Protein AF-A0A816WZH4-F1 (afdb_monomer_lite)

InterPro domains:
  IPR004307 TspO/MBR-related protein [PF03073] (52-99)
  IPR004307 TspO/MBR-related protein [PTHR10057] (51-103)
  IPR004307 TspO/MBR-related protein [cd15904] (12-99)
  IPR038330 TspO/MBR-related superfamily [G3DSA:1.20.1260.100] (1-52)
  IPR038330 TspO/MBR-related superfamily [G3DSA:1.20.1260.100] (53-103)

Sequence (122 aa):
MDMNWISFFGWILLPQIGGVLGGLVTAKQIKTWYKKLLKPAWCLPNAIFGPALVIILILFINIFICALQFWQINSYASMLLVPYLIWVGFASALTMSIWQLNSPYAQPSSRRQRSVSDPHQQ

Organism: NCBI:txid392030

Structure (mmCIF, N/CA/C/O backbone):
data_AF-A0A816WZH4-F1
#
_entry.id   AF-A0A816WZH4-F1
#
loop_
_atom_site.group_PDB
_atom_site.id
_atom_site.type_symbol
_atom_site.label_atom_id
_atom_site.label_alt_id
_atom_site.label_comp_id
_atom_site.label_asym_id
_atom_site.label_entity_id
_atom_site.label_seq_id
_atom_site.pdbx_PDB_ins_code
_atom_site.Cartn_x
_atom_site.Cartn_y
_atom_site.Cartn_z
_atom_site.occupancy
_atom_site.B_iso_or_equiv
_atom_site.auth_seq_id
_atom_site.auth_comp_id
_atom_site.auth_asym_id
_atom_site.auth_atom_id
_atom_site.pdbx_PDB_model_num
ATOM 1 N N . MET A 1 1 ? -33.707 -7.075 12.380 1.00 48.78 1 MET A N 1
ATOM 2 C CA . MET A 1 1 ? -33.021 -6.768 11.107 1.00 48.78 1 MET A CA 1
ATOM 3 C C . MET A 1 1 ? -31.919 -7.788 10.984 1.00 48.78 1 MET A C 1
ATOM 5 O O . MET A 1 1 ? -30.871 -7.626 11.600 1.00 48.78 1 MET A O 1
ATOM 9 N N . ASP A 1 2 ? -32.198 -8.875 10.281 1.00 57.03 2 ASP A N 1
ATOM 10 C CA . ASP A 1 2 ? -31.329 -10.045 10.289 1.00 57.03 2 ASP A CA 1
ATOM 11 C C . ASP A 1 2 ? -30.274 -9.806 9.212 1.00 57.03 2 ASP A C 1
ATOM 13 O O . ASP A 1 2 ? -30.496 -10.001 8.017 1.00 57.03 2 ASP A O 1
ATOM 17 N N . MET A 1 3 ? -29.161 -9.212 9.644 1.00 64.69 3 MET A N 1
ATOM 18 C CA . MET A 1 3 ? -28.052 -8.825 8.783 1.00 64.69 3 MET A CA 1
ATOM 19 C C . MET A 1 3 ? -27.445 -10.093 8.178 1.00 64.69 3 MET A C 1
ATOM 21 O O . MET A 1 3 ? -26.708 -10.821 8.842 1.00 64.69 3 MET A O 1
ATOM 25 N N . ASN A 1 4 ? -27.768 -10.370 6.916 1.00 71.06 4 ASN A N 1
ATOM 26 C CA . ASN A 1 4 ? -27.261 -11.520 6.177 1.00 71.06 4 ASN A CA 1
ATOM 27 C C . ASN A 1 4 ? -25.786 -11.289 5.808 1.00 71.06 4 ASN A C 1
ATOM 29 O O . ASN A 1 4 ? -25.443 -10.887 4.694 1.00 71.06 4 ASN A O 1
ATOM 33 N N . TRP A 1 5 ? -24.906 -11.522 6.783 1.00 67.62 5 TRP A N 1
ATOM 34 C CA . TRP A 1 5 ? -23.459 -11.313 6.704 1.00 67.62 5 TRP A CA 1
ATOM 35 C C . TRP A 1 5 ? -22.833 -11.972 5.467 1.00 67.62 5 TRP A C 1
ATOM 37 O O . TRP A 1 5 ? -21.984 -11.378 4.812 1.00 67.62 5 TRP A O 1
ATOM 47 N N . ILE A 1 6 ? -23.326 -13.142 5.060 1.00 72.12 6 ILE A N 1
ATOM 48 C CA . ILE A 1 6 ? -22.844 -13.868 3.878 1.00 72.12 6 ILE A CA 1
ATOM 49 C C . ILE A 1 6 ? -23.012 -13.053 2.582 1.00 72.12 6 ILE A C 1
ATOM 51 O O . ILE A 1 6 ? -22.125 -13.063 1.728 1.00 72.12 6 ILE A O 1
ATOM 55 N N . SER A 1 7 ? -24.105 -12.295 2.444 1.00 64.38 7 SER A N 1
ATOM 56 C CA . SER A 1 7 ? -24.322 -11.445 1.266 1.00 64.38 7 SER A CA 1
ATOM 57 C C . SER A 1 7 ? -23.357 -10.255 1.251 1.00 64.38 7 SER A C 1
ATOM 59 O O . SER A 1 7 ? -22.810 -9.923 0.209 1.00 64.38 7 SER A O 1
ATOM 61 N N . PHE A 1 8 ? -23.049 -9.659 2.403 1.00 70.62 8 PHE A N 1
ATOM 62 C CA . PHE A 1 8 ? -22.108 -8.535 2.472 1.00 70.62 8 PHE A CA 1
ATOM 63 C C . PHE A 1 8 ? -20.682 -8.922 2.045 1.00 70.62 8 PHE A C 1
ATOM 65 O O . PHE A 1 8 ? -20.072 -8.225 1.234 1.00 70.62 8 PHE A O 1
ATOM 72 N N . PHE A 1 9 ? -20.160 -10.057 2.523 1.00 75.38 9 PHE A N 1
ATOM 73 C CA . PHE A 1 9 ? -18.819 -10.521 2.132 1.00 75.38 9 PHE A CA 1
ATOM 74 C C . PHE A 1 9 ? -18.770 -11.033 0.693 1.00 75.38 9 PHE A C 1
ATOM 76 O O . PHE A 1 9 ? -17.776 -10.801 0.003 1.00 75.38 9 PHE A O 1
ATOM 83 N N . GLY A 1 10 ? -19.844 -11.666 0.210 1.00 78.88 10 GLY A N 1
ATOM 84 C CA . GLY A 1 10 ? -19.926 -12.146 -1.171 1.00 78.88 10 GLY A CA 1
ATOM 85 C C . GLY A 1 10 ? -19.759 -11.025 -2.203 1.00 78.88 10 GLY A C 1
ATOM 86 O O . GLY A 1 10 ? -19.000 -11.174 -3.160 1.00 78.88 10 GLY A O 1
ATOM 87 N N . TRP A 1 11 ? -20.395 -9.872 -1.978 1.00 72.94 11 TRP A N 1
ATOM 88 C CA . TRP A 1 11 ? -20.327 -8.730 -2.899 1.00 72.94 11 TRP A CA 1
ATOM 89 C C . TRP A 1 11 ? -19.002 -7.955 -2.818 1.00 72.94 11 TRP A C 1
ATOM 91 O O . TRP A 1 11 ? -18.591 -7.353 -3.806 1.00 72.94 11 TRP A O 1
ATOM 101 N N . ILE A 1 12 ? -18.292 -8.017 -1.686 1.00 77.12 12 ILE A N 1
ATOM 102 C CA . ILE A 1 12 ? -16.953 -7.421 -1.519 1.00 77.12 12 ILE A CA 1
ATOM 103 C C . ILE A 1 12 ? -15.865 -8.282 -2.184 1.00 77.12 12 ILE A C 1
ATOM 105 O O . ILE A 1 12 ? -14.919 -7.747 -2.762 1.00 77.12 12 ILE A O 1
ATOM 109 N N . LEU A 1 13 ? -15.995 -9.611 -2.137 1.00 77.88 13 LEU A N 1
ATOM 110 C CA . LEU A 1 13 ? -15.029 -10.551 -2.724 1.00 77.88 13 LEU A CA 1
ATOM 111 C C . LEU A 1 13 ? -15.135 -10.665 -4.251 1.00 77.88 13 LEU A C 1
ATOM 113 O O . LEU A 1 13 ? -14.121 -10.873 -4.918 1.00 77.88 13 LEU A O 1
ATOM 117 N N . LEU A 1 14 ? -16.334 -10.485 -4.807 1.00 78.12 14 LE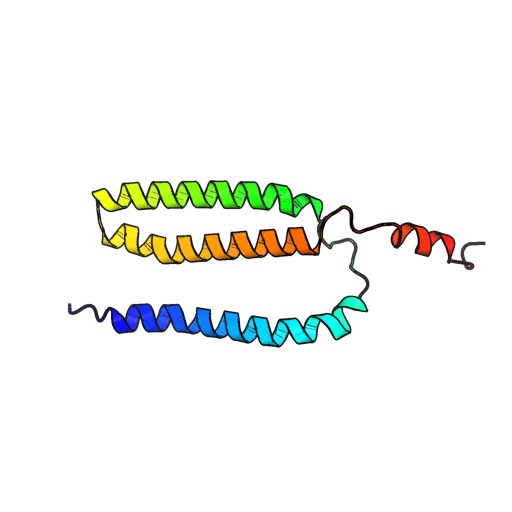U A N 1
ATOM 118 C CA . LEU A 1 14 ? -16.614 -10.534 -6.248 1.00 78.12 14 LEU A CA 1
ATOM 119 C C . LEU A 1 14 ? -15.662 -9.666 -7.103 1.00 78.12 14 LEU A C 1
ATOM 121 O O . LEU A 1 14 ? -14.998 -10.207 -7.994 1.00 78.12 14 LEU A O 1
ATOM 125 N N . PRO A 1 15 ? -15.521 -8.351 -6.843 1.00 79.31 15 PRO A N 1
ATOM 126 C CA . PRO A 1 15 ? -14.620 -7.500 -7.617 1.00 79.31 15 PRO A CA 1
ATOM 127 C C . PRO A 1 15 ? -13.136 -7.774 -7.328 1.00 79.31 15 PRO A C 1
ATOM 129 O O . PRO A 1 15 ? -12.307 -7.607 -8.221 1.00 79.31 15 PRO A O 1
ATOM 132 N N . GLN A 1 16 ? -12.787 -8.242 -6.125 1.00 77.50 16 GLN A N 1
ATOM 133 C CA . GLN A 1 16 ? -11.400 -8.560 -5.763 1.00 77.50 16 GLN A CA 1
ATOM 134 C C . GLN A 1 16 ? -10.886 -9.779 -6.539 1.00 77.50 16 GLN A C 1
ATOM 136 O O . GLN A 1 16 ? -9.791 -9.748 -7.098 1.00 77.50 16 GLN A O 1
ATOM 141 N N . ILE A 1 17 ? -11.702 -10.831 -6.653 1.00 81.75 17 ILE A N 1
ATOM 142 C CA . ILE A 1 17 ? -11.350 -12.035 -7.418 1.00 81.75 17 ILE A CA 1
ATOM 143 C C . ILE A 1 17 ? -11.262 -11.713 -8.915 1.00 81.75 17 ILE A C 1
ATOM 145 O O . ILE A 1 17 ? -10.294 -12.102 -9.573 1.00 81.75 17 ILE A O 1
ATOM 149 N N . GLY A 1 18 ? -12.225 -10.952 -9.447 1.00 80.81 18 GLY A N 1
ATOM 150 C CA . GLY A 1 18 ? -12.208 -10.514 -10.845 1.00 80.81 18 GLY A CA 1
ATOM 151 C C . GLY A 1 18 ? -10.983 -9.659 -11.184 1.00 80.81 18 GLY A C 1
ATOM 152 O O . GLY A 1 18 ? -10.336 -9.888 -12.207 1.00 80.81 18 GLY A O 1
ATOM 153 N N . GLY A 1 19 ? -10.613 -8.727 -10.300 1.00 78.00 19 GLY A N 1
ATOM 154 C CA . GLY A 1 19 ? -9.428 -7.881 -10.453 1.00 78.00 19 GLY A CA 1
ATOM 155 C C . GLY A 1 19 ? -8.115 -8.669 -10.438 1.00 78.00 19 GLY A C 1
ATOM 156 O O . GLY A 1 19 ? -7.256 -8.443 -11.292 1.00 78.00 19 GLY A O 1
ATOM 157 N N . VAL A 1 20 ? -7.971 -9.639 -9.528 1.00 80.94 20 VAL A N 1
ATOM 158 C CA . VAL A 1 20 ? -6.776 -10.500 -9.448 1.00 80.94 20 VAL A CA 1
ATOM 159 C C . VAL A 1 20 ? -6.651 -11.384 -10.691 1.00 80.94 20 VAL A C 1
ATOM 161 O O . VAL A 1 20 ? -5.592 -11.417 -11.322 1.00 80.94 20 VAL A O 1
ATOM 164 N N . LEU A 1 21 ? -7.730 -12.061 -11.093 1.00 80.31 21 LEU A N 1
ATOM 165 C CA . LEU A 1 21 ? -7.724 -12.930 -12.274 1.00 80.31 21 LEU A CA 1
ATOM 166 C C . LEU A 1 21 ? -7.494 -12.132 -13.568 1.00 80.31 21 LEU A C 1
ATOM 168 O O . LEU A 1 21 ? -6.661 -12.517 -14.391 1.00 80.31 21 LEU A O 1
ATOM 172 N N . GLY A 1 22 ? -8.162 -10.986 -13.726 1.00 76.38 22 GLY A N 1
ATOM 173 C CA . GLY A 1 22 ? -7.981 -10.093 -14.873 1.00 76.38 22 GLY A CA 1
ATOM 174 C C . GLY A 1 22 ? -6.568 -9.505 -14.956 1.00 76.38 22 GLY A C 1
ATOM 175 O O . GLY A 1 22 ? -5.984 -9.425 -16.043 1.00 76.38 22 GLY A O 1
ATOM 176 N N . GLY A 1 23 ? -5.974 -9.167 -13.807 1.00 76.06 23 GLY A N 1
ATOM 177 C CA . GLY A 1 23 ? -4.589 -8.707 -13.709 1.00 76.06 23 GLY A CA 1
ATOM 178 C C . GLY A 1 23 ? -3.582 -9.754 -14.190 1.00 76.06 23 GLY A C 1
ATOM 179 O O . GLY A 1 23 ? -2.682 -9.431 -14.967 1.00 76.06 23 GLY A O 1
ATOM 180 N N . LEU A 1 24 ? -3.766 -11.025 -13.815 1.00 77.06 24 LEU A N 1
ATOM 181 C CA . LEU A 1 24 ? -2.889 -12.127 -14.232 1.00 77.06 24 LEU A CA 1
ATOM 182 C C . LEU A 1 24 ? -2.974 -12.426 -15.737 1.00 77.06 24 LEU A C 1
ATOM 184 O O . LEU A 1 24 ? -1.958 -12.744 -16.362 1.00 77.06 24 LEU A O 1
ATOM 188 N N . VAL A 1 25 ? -4.162 -12.296 -16.334 1.00 78.94 25 VAL A N 1
ATOM 189 C CA . VAL A 1 25 ? -4.365 -12.466 -17.784 1.00 78.94 25 VAL A CA 1
ATOM 190 C C . VAL A 1 25 ? -3.715 -11.317 -18.563 1.00 78.94 25 VAL A C 1
ATOM 192 O O . VAL A 1 25 ? -2.992 -11.547 -19.536 1.00 78.94 25 VAL A O 1
ATOM 195 N N . THR A 1 26 ? -3.891 -10.081 -18.097 1.00 68.75 26 THR A N 1
ATOM 196 C CA . THR A 1 26 ? -3.386 -8.875 -18.776 1.00 68.75 26 THR A CA 1
ATOM 197 C C . THR A 1 26 ? -1.868 -8.719 -18.640 1.00 68.75 26 THR A C 1
ATOM 199 O O . THR A 1 26 ? -1.194 -8.290 -19.581 1.00 68.75 26 THR A O 1
ATOM 202 N N . ALA A 1 27 ? -1.287 -9.153 -17.517 1.00 68.62 27 ALA A N 1
ATOM 203 C CA . ALA A 1 27 ? 0.157 -9.104 -17.281 1.00 68.62 27 ALA A CA 1
ATOM 204 C C . ALA A 1 27 ? 0.972 -9.879 -18.334 1.00 68.62 27 ALA A C 1
ATOM 206 O O . ALA A 1 27 ? 2.109 -9.507 -18.640 1.00 68.62 27 ALA A O 1
ATOM 207 N N . LYS A 1 28 ? 0.393 -10.933 -18.928 1.00 68.75 28 LYS A N 1
ATOM 208 C CA . LYS A 1 28 ? 1.039 -11.705 -20.002 1.00 68.75 28 LYS A CA 1
ATOM 209 C C . LYS A 1 28 ? 1.110 -10.923 -21.316 1.00 68.75 28 LYS A C 1
ATOM 211 O O . LYS A 1 28 ? 2.112 -11.017 -22.017 1.00 68.75 28 LYS A O 1
ATOM 216 N N . GLN A 1 29 ? 0.092 -10.114 -21.612 1.00 66.94 29 GLN A N 1
ATOM 217 C CA . GLN A 1 29 ? -0.015 -9.343 -22.857 1.00 66.94 29 GLN A CA 1
ATOM 218 C C . GLN A 1 29 ? 0.879 -8.096 -22.866 1.00 66.94 29 GLN A C 1
ATOM 220 O O . GLN A 1 29 ? 1.336 -7.660 -23.919 1.00 66.94 29 GLN A O 1
ATOM 225 N N . ILE A 1 30 ? 1.177 -7.533 -21.693 1.00 64.75 30 ILE A N 1
ATOM 226 C CA . ILE A 1 30 ? 2.008 -6.329 -21.562 1.00 64.75 30 ILE A CA 1
ATOM 227 C C . ILE A 1 30 ? 3.447 -6.552 -22.042 1.00 64.75 30 ILE A C 1
ATOM 229 O O . ILE A 1 30 ? 4.032 -5.660 -22.648 1.00 64.75 30 ILE A O 1
ATOM 233 N N . LYS A 1 31 ? 4.039 -7.737 -21.854 1.00 58.22 31 LYS A N 1
ATOM 234 C CA . LYS A 1 31 ? 5.461 -7.954 -22.187 1.00 58.22 31 LYS A CA 1
ATOM 235 C C . LYS A 1 31 ? 5.774 -7.881 -23.691 1.00 58.22 31 LYS A C 1
ATOM 237 O O . LYS A 1 31 ? 6.920 -7.589 -24.031 1.00 58.22 31 LYS A O 1
ATOM 242 N N . THR A 1 32 ? 4.795 -8.127 -24.563 1.00 67.19 32 THR A N 1
ATOM 243 C CA . THR A 1 32 ? 4.978 -8.270 -26.019 1.00 67.19 32 THR A CA 1
ATOM 244 C C . THR A 1 32 ? 5.109 -6.924 -26.733 1.00 67.19 32 THR A C 1
ATOM 246 O O . THR A 1 32 ? 6.016 -6.743 -27.542 1.00 67.19 32 THR A O 1
ATOM 249 N N . TRP A 1 33 ? 4.237 -5.961 -26.415 1.00 70.44 33 TRP A N 1
ATOM 250 C CA . TRP A 1 33 ? 4.189 -4.653 -27.087 1.00 70.44 33 TRP A CA 1
ATOM 251 C C . TRP A 1 33 ? 4.794 -3.518 -26.247 1.00 70.44 33 TRP A C 1
ATOM 253 O O . TRP A 1 33 ? 5.434 -2.630 -26.808 1.00 70.44 33 TRP A O 1
ATOM 263 N N . TYR A 1 34 ? 4.694 -3.566 -24.909 1.00 63.69 34 TYR A N 1
ATOM 264 C CA . TYR A 1 34 ? 5.176 -2.495 -24.018 1.00 63.69 34 TYR A CA 1
ATOM 265 C C . TYR A 1 34 ? 6.695 -2.287 -24.102 1.00 63.69 34 TYR A C 1
ATOM 267 O O . TYR A 1 34 ? 7.182 -1.168 -23.977 1.00 63.69 34 TYR A O 1
ATOM 275 N N . LYS A 1 35 ? 7.460 -3.354 -24.376 1.00 57.78 35 LYS A N 1
ATOM 276 C CA . LYS A 1 35 ? 8.917 -3.271 -24.585 1.00 57.78 35 LYS A CA 1
ATOM 277 C C . LYS A 1 35 ? 9.311 -2.534 -25.870 1.00 57.78 35 LYS A C 1
ATOM 279 O O . LYS A 1 35 ? 10.423 -2.021 -25.937 1.00 57.78 35 LYS A O 1
ATOM 284 N N . LYS A 1 36 ? 8.429 -2.488 -26.876 1.00 67.00 36 LYS A N 1
ATOM 285 C CA . LYS A 1 36 ? 8.663 -1.784 -28.149 1.00 67.00 36 LYS A CA 1
ATOM 286 C C . LYS A 1 36 ? 8.361 -0.286 -28.064 1.00 67.00 36 LYS A C 1
ATOM 288 O O . LYS A 1 36 ? 8.734 0.452 -28.970 1.00 67.00 36 LYS A O 1
ATOM 293 N N . LEU A 1 37 ? 7.699 0.167 -26.999 1.00 68.12 37 LEU A N 1
ATOM 294 C CA . LEU A 1 37 ? 7.324 1.564 -26.842 1.00 68.12 37 LEU A CA 1
ATOM 295 C C . LEU A 1 37 ? 8.471 2.410 -26.298 1.00 68.12 37 LEU A C 1
ATOM 297 O O . LEU A 1 37 ? 9.133 2.071 -25.316 1.00 68.12 37 LEU A O 1
ATOM 301 N N . LEU A 1 38 ? 8.654 3.571 -26.921 1.00 56.44 38 LEU A N 1
ATOM 302 C CA . LEU A 1 38 ? 9.483 4.636 -26.381 1.00 56.44 38 LEU A CA 1
ATOM 303 C C . LEU A 1 38 ? 8.743 5.267 -25.201 1.00 56.44 38 LEU A C 1
ATOM 305 O O . LEU A 1 38 ? 7.677 5.851 -25.371 1.00 56.44 38 LEU A O 1
ATOM 309 N N . LYS A 1 39 ? 9.302 5.125 -23.997 1.00 60.78 39 LYS A N 1
ATOM 310 C CA . LYS A 1 39 ? 8.742 5.729 -22.784 1.00 60.78 39 LYS A CA 1
ATOM 311 C C . LYS A 1 39 ? 8.843 7.261 -22.899 1.00 60.78 39 LYS A C 1
ATOM 313 O O . LYS A 1 39 ? 9.961 7.761 -23.052 1.00 60.78 39 LYS A O 1
ATOM 318 N N . PRO A 1 40 ? 7.724 8.006 -22.868 1.00 63.16 40 PRO A N 1
ATOM 319 C CA . PRO A 1 40 ? 7.738 9.461 -22.998 1.00 63.16 40 PRO A CA 1
ATOM 320 C C . PRO A 1 40 ? 8.393 10.130 -21.782 1.00 63.16 40 PRO A C 1
ATOM 322 O O . PRO A 1 40 ? 8.444 9.566 -20.691 1.00 63.16 40 PRO A O 1
ATOM 325 N N . ALA A 1 41 ? 8.862 11.368 -21.954 1.00 61.31 41 ALA A N 1
ATOM 326 C CA . ALA A 1 41 ? 9.543 12.142 -20.910 1.00 61.31 41 ALA A CA 1
ATOM 327 C C . ALA A 1 41 ? 8.674 12.446 -19.668 1.00 61.31 41 ALA A C 1
ATOM 329 O O . ALA A 1 41 ? 9.215 12.760 -18.614 1.00 61.31 41 ALA A O 1
ATOM 330 N N . TRP A 1 42 ? 7.349 12.300 -19.777 1.00 61.53 42 TRP A N 1
ATOM 331 C CA . TRP A 1 42 ? 6.386 12.432 -18.677 1.00 61.53 42 TRP A CA 1
ATOM 332 C C . TRP A 1 42 ? 6.257 11.166 -17.808 1.00 61.53 42 TRP A C 1
ATOM 334 O O . TRP A 1 42 ? 5.508 11.167 -16.833 1.00 61.53 42 TRP A O 1
ATOM 344 N N . CYS A 1 43 ? 6.960 10.070 -18.132 1.00 64.44 43 CYS A N 1
ATOM 345 C CA . CYS A 1 43 ? 7.039 8.906 -17.250 1.00 64.44 43 CYS A CA 1
ATOM 346 C C . CYS A 1 43 ? 7.829 9.275 -15.990 1.00 64.44 43 CYS A C 1
ATOM 348 O O . CYS A 1 43 ? 9.038 9.502 -16.059 1.00 64.44 43 CYS A O 1
ATOM 350 N N . LEU A 1 44 ? 7.129 9.329 -14.852 1.00 61.94 44 LEU A N 1
ATOM 351 C CA . LEU A 1 44 ? 7.687 9.736 -13.566 1.00 61.94 44 LEU A CA 1
ATOM 352 C C . LEU A 1 44 ? 8.996 8.983 -13.248 1.00 61.94 44 LEU A C 1
ATOM 354 O O . LEU A 1 44 ? 9.046 7.757 -13.391 1.00 61.94 44 LEU A O 1
ATOM 358 N N . PRO A 1 45 ? 10.042 9.693 -12.784 1.00 64.81 45 PRO A N 1
ATOM 359 C CA . PRO A 1 45 ? 11.292 9.085 -12.355 1.00 64.81 45 PRO A CA 1
ATOM 360 C C . PRO A 1 45 ? 11.085 7.985 -11.307 1.00 64.81 45 PRO A C 1
ATOM 362 O O . PRO A 1 45 ? 10.386 8.169 -10.310 1.00 64.81 45 PRO A O 1
ATOM 365 N N . ASN A 1 46 ? 11.780 6.861 -11.483 1.00 67.12 46 ASN A N 1
ATOM 366 C CA . ASN A 1 46 ? 11.695 5.691 -10.600 1.00 67.12 46 ASN A CA 1
ATOM 367 C C . ASN A 1 46 ? 12.059 5.994 -9.133 1.00 67.12 46 ASN A C 1
ATOM 369 O O . ASN A 1 46 ? 11.661 5.264 -8.228 1.00 67.12 46 ASN A O 1
ATOM 373 N N . ALA A 1 47 ? 12.814 7.070 -8.896 1.00 67.50 47 ALA A N 1
ATOM 374 C CA . ALA A 1 47 ? 13.255 7.499 -7.573 1.00 67.50 47 ALA A CA 1
ATOM 375 C C . ALA A 1 47 ? 12.099 7.941 -6.656 1.00 67.50 47 ALA A C 1
ATOM 377 O O . ALA A 1 47 ? 12.234 7.869 -5.440 1.00 67.50 47 ALA A O 1
ATOM 378 N N . ILE A 1 48 ? 10.953 8.352 -7.215 1.00 72.88 48 ILE A N 1
ATOM 379 C CA . ILE A 1 48 ? 9.817 8.886 -6.441 1.00 72.88 48 ILE A CA 1
ATOM 380 C C . ILE A 1 48 ? 9.016 7.758 -5.761 1.00 72.88 48 ILE A C 1
ATOM 382 O O . ILE A 1 48 ? 8.352 7.975 -4.749 1.00 72.88 48 ILE A O 1
ATOM 386 N N . PHE A 1 49 ? 9.134 6.521 -6.258 1.00 71.94 49 PHE A N 1
ATOM 387 C CA . PHE A 1 49 ? 8.444 5.364 -5.680 1.00 71.94 49 PHE A CA 1
ATOM 388 C C . PHE A 1 49 ? 8.984 4.964 -4.296 1.00 71.94 49 PHE A C 1
ATOM 390 O O . PHE A 1 49 ? 8.237 4.397 -3.503 1.00 71.94 49 PHE A O 1
ATOM 397 N N . GLY A 1 50 ? 10.238 5.301 -3.967 1.00 76.25 50 GLY A N 1
ATOM 398 C CA . GLY A 1 50 ? 10.802 5.085 -2.627 1.00 76.25 50 GLY A CA 1
ATOM 399 C C . GLY A 1 50 ? 10.101 5.928 -1.549 1.00 76.25 50 GLY A C 1
ATOM 400 O O . GLY A 1 50 ? 9.527 5.363 -0.620 1.00 76.25 50 GLY A O 1
ATOM 401 N N . PRO A 1 51 ? 10.065 7.267 -1.683 1.00 80.88 51 PRO A N 1
ATOM 402 C CA . PRO A 1 51 ? 9.295 8.144 -0.797 1.00 80.88 51 PRO A CA 1
ATOM 403 C C . PRO A 1 51 ? 7.801 7.799 -0.734 1.00 80.88 51 PRO A C 1
ATOM 405 O O . PRO A 1 51 ? 7.202 7.854 0.339 1.00 80.88 51 PRO A O 1
ATOM 408 N N . ALA A 1 52 ? 7.204 7.388 -1.859 1.00 82.56 52 ALA A N 1
ATOM 409 C CA . ALA A 1 52 ? 5.804 6.969 -1.898 1.00 82.56 52 ALA A CA 1
ATOM 410 C C . ALA A 1 52 ? 5.523 5.766 -0.977 1.00 82.56 52 ALA A C 1
ATOM 412 O O . ALA A 1 52 ? 4.498 5.754 -0.297 1.00 82.56 52 ALA A O 1
ATOM 413 N N . LEU A 1 53 ? 6.440 4.793 -0.885 1.00 83.56 53 LEU A N 1
ATOM 414 C CA . LEU A 1 53 ? 6.303 3.669 0.051 1.00 83.56 53 LEU A CA 1
ATOM 415 C C . LEU A 1 53 ? 6.283 4.122 1.508 1.00 83.56 53 LEU A C 1
ATOM 417 O O . LEU A 1 53 ? 5.460 3.637 2.279 1.00 83.56 53 LEU A O 1
ATOM 421 N N . VAL A 1 54 ? 7.151 5.063 1.881 1.00 86.12 54 VAL A N 1
ATOM 422 C CA . VAL A 1 54 ? 7.204 5.587 3.254 1.00 86.12 54 VAL A CA 1
ATOM 423 C C . VAL A 1 54 ? 5.870 6.232 3.631 1.00 86.12 54 VAL A C 1
ATOM 425 O O . VAL A 1 54 ? 5.331 5.954 4.699 1.00 86.12 54 VAL A O 1
ATOM 428 N N . ILE A 1 55 ? 5.296 7.031 2.729 1.00 87.44 55 ILE A N 1
ATOM 429 C CA . ILE A 1 55 ? 4.000 7.689 2.940 1.00 87.44 55 ILE A CA 1
ATOM 430 C C . ILE A 1 55 ? 2.878 6.655 3.113 1.00 87.44 55 ILE A C 1
ATOM 432 O O . ILE A 1 55 ? 2.066 6.776 4.029 1.00 87.44 55 ILE A O 1
ATOM 436 N N . ILE A 1 56 ? 2.847 5.616 2.272 1.00 87.56 56 ILE A N 1
ATOM 437 C CA . ILE A 1 56 ? 1.839 4.550 2.358 1.00 87.56 56 ILE A CA 1
ATOM 438 C C . ILE A 1 56 ? 1.983 3.755 3.667 1.00 87.56 56 ILE A C 1
ATOM 440 O O . ILE A 1 56 ? 0.974 3.431 4.290 1.00 87.56 56 ILE A O 1
ATOM 444 N N . LEU A 1 57 ? 3.207 3.480 4.130 1.00 88.38 57 LEU A N 1
ATOM 445 C CA . LEU A 1 57 ? 3.440 2.790 5.404 1.00 88.38 57 LEU A CA 1
ATOM 446 C C . LEU A 1 57 ? 3.003 3.629 6.611 1.00 88.38 57 LEU A C 1
ATOM 448 O O . LEU A 1 57 ? 2.386 3.096 7.532 1.00 88.38 57 LEU A O 1
ATOM 452 N N . ILE A 1 58 ? 3.261 4.940 6.596 1.00 91.31 58 ILE A N 1
ATOM 453 C CA . ILE A 1 58 ? 2.765 5.860 7.632 1.00 91.31 58 ILE A CA 1
ATOM 454 C C . ILE A 1 58 ? 1.232 5.844 7.660 1.00 91.31 58 ILE A C 1
ATOM 456 O O . ILE A 1 58 ? 0.629 5.735 8.728 1.00 91.31 58 ILE A O 1
ATOM 460 N N . LEU A 1 59 ? 0.595 5.899 6.487 1.00 88.81 59 LEU A N 1
ATOM 461 C CA . LEU A 1 59 ? -0.858 5.813 6.372 1.00 88.81 59 LEU A CA 1
ATOM 462 C C . LEU A 1 59 ? -1.386 4.480 6.925 1.00 88.81 59 LEU A C 1
ATOM 464 O O . LEU A 1 59 ? -2.348 4.477 7.689 1.00 88.81 59 LEU A O 1
ATOM 468 N N . PHE A 1 60 ? -0.737 3.361 6.590 1.00 89.50 60 PHE A N 1
ATOM 469 C CA . PHE A 1 60 ? -1.097 2.029 7.079 1.00 89.50 60 PHE A CA 1
ATOM 470 C C . PHE A 1 60 ? -1.070 1.955 8.612 1.00 89.50 60 PHE A C 1
ATOM 472 O O . PHE A 1 60 ? -2.030 1.484 9.221 1.00 89.50 60 PHE A O 1
ATOM 479 N N . ILE A 1 61 ? -0.008 2.474 9.238 1.00 89.81 61 ILE A N 1
ATOM 480 C CA . ILE A 1 61 ? 0.126 2.521 10.701 1.00 89.81 61 ILE A CA 1
ATOM 481 C C . ILE A 1 61 ? -0.977 3.391 11.319 1.00 89.81 61 ILE A C 1
ATOM 483 O O . ILE A 1 61 ? -1.607 2.969 12.287 1.00 89.81 61 ILE A O 1
ATOM 487 N N . ASN A 1 62 ? -1.273 4.559 10.742 1.00 89.62 62 ASN A N 1
ATOM 488 C CA . ASN A 1 62 ? -2.352 5.427 11.228 1.00 89.62 62 ASN A CA 1
ATOM 489 C C . ASN A 1 62 ? -3.722 4.738 11.189 1.00 89.62 62 ASN A C 1
ATOM 491 O O . ASN A 1 62 ? -4.476 4.805 12.157 1.00 89.62 62 ASN A O 1
ATOM 495 N N . ILE A 1 63 ? -4.041 4.046 10.092 1.00 86.69 63 ILE A N 1
ATOM 496 C CA . ILE A 1 63 ? -5.303 3.303 9.961 1.00 86.69 63 ILE A CA 1
ATOM 497 C C . ILE A 1 63 ? -5.369 2.176 10.991 1.00 86.69 63 ILE A C 1
ATOM 499 O O . ILE A 1 63 ? -6.415 1.966 11.600 1.00 86.69 63 ILE A O 1
ATOM 503 N N . PHE A 1 64 ? -4.258 1.471 11.206 1.00 87.06 64 PHE A N 1
ATOM 504 C CA . PHE A 1 64 ? -4.173 0.395 12.187 1.00 87.06 64 PHE A CA 1
ATOM 505 C C . PHE A 1 64 ? -4.406 0.899 13.616 1.00 87.06 64 PHE A C 1
ATOM 507 O O . PHE A 1 64 ? -5.209 0.321 14.346 1.00 87.06 64 PHE A O 1
ATOM 514 N N . ILE A 1 65 ? -3.781 2.018 13.994 1.00 87.94 65 ILE A N 1
ATOM 515 C CA . ILE A 1 65 ? -3.989 2.648 15.305 1.00 87.94 65 ILE A CA 1
ATOM 516 C C . ILE A 1 65 ? -5.450 3.089 15.462 1.00 87.94 65 ILE A C 1
ATOM 518 O O . ILE A 1 65 ? -6.075 2.758 16.470 1.00 87.94 65 ILE A O 1
ATOM 522 N N . CYS A 1 66 ? -6.029 3.746 14.450 1.00 85.00 66 CYS A N 1
ATOM 523 C CA . CYS A 1 66 ? -7.453 4.089 14.446 1.00 85.00 66 CYS A CA 1
ATOM 524 C C . CYS A 1 66 ? -8.333 2.845 14.634 1.00 85.00 66 CYS A C 1
ATOM 526 O O . CYS A 1 66 ? -9.248 2.857 15.454 1.00 85.00 66 CYS A O 1
ATOM 528 N N . ALA A 1 67 ? -8.045 1.748 13.931 1.00 84.44 67 ALA A N 1
ATOM 529 C CA . ALA A 1 67 ? -8.828 0.519 14.028 1.00 84.44 67 ALA A CA 1
ATOM 530 C C . ALA A 1 67 ? -8.812 -0.089 15.441 1.00 84.44 67 ALA A C 1
ATOM 532 O O . ALA A 1 67 ? -9.859 -0.548 15.910 1.00 84.44 67 ALA A O 1
ATOM 533 N N . LEU A 1 68 ? -7.668 -0.047 16.137 1.00 84.75 68 LEU A N 1
ATOM 534 C CA . LEU A 1 68 ? -7.543 -0.490 17.532 1.00 84.75 68 LEU A CA 1
ATOM 535 C C . LEU A 1 68 ? -8.315 0.418 18.496 1.00 84.75 68 LEU A C 1
ATOM 537 O O . LEU A 1 68 ? -8.990 -0.068 19.402 1.00 84.75 68 LEU A O 1
ATOM 541 N N . GLN A 1 69 ? -8.247 1.732 18.285 1.00 83.69 69 GLN A N 1
ATOM 542 C CA . GLN A 1 69 ? -8.906 2.715 19.142 1.00 83.69 69 GLN A CA 1
ATOM 543 C C . GLN A 1 69 ? -10.437 2.637 19.016 1.00 83.69 69 GLN A C 1
ATOM 545 O O . GLN A 1 69 ? -11.149 2.666 20.018 1.00 83.69 69 GLN A O 1
ATOM 550 N N . PHE A 1 70 ? -10.949 2.436 17.797 1.00 81.19 70 PHE A N 1
ATOM 551 C CA . PHE A 1 70 ? -12.377 2.226 17.543 1.00 81.19 70 PHE A CA 1
ATOM 552 C C . PHE A 1 70 ? -12.899 0.881 18.061 1.00 81.19 70 PHE A C 1
ATOM 554 O O . PHE A 1 70 ? -14.082 0.791 18.391 1.00 81.19 70 PHE A O 1
ATOM 561 N N . TRP A 1 71 ? -12.046 -0.144 18.188 1.00 73.75 71 TRP A N 1
ATOM 562 C CA . TRP A 1 71 ? -12.451 -1.451 18.722 1.00 73.75 71 TRP A CA 1
ATOM 563 C C . TRP A 1 71 ? -13.011 -1.330 20.148 1.00 73.75 71 TRP A C 1
ATOM 565 O O . TRP A 1 71 ? -13.977 -2.007 20.488 1.00 73.75 71 TRP A O 1
ATOM 575 N N . GLN A 1 72 ? -12.484 -0.410 20.960 1.00 75.12 72 GLN A N 1
ATOM 576 C CA . GLN A 1 72 ? -12.970 -0.209 22.329 1.00 75.12 72 GLN A CA 1
ATOM 577 C C . GLN A 1 72 ? -14.326 0.511 22.412 1.00 75.12 72 GLN A C 1
ATOM 579 O O . GLN A 1 72 ? -14.987 0.437 23.443 1.00 75.12 72 GLN A O 1
ATOM 584 N N . ILE A 1 73 ? -14.753 1.199 21.348 1.00 76.62 73 ILE A N 1
ATOM 585 C CA . ILE A 1 73 ? -15.959 2.043 21.350 1.00 76.62 73 ILE A CA 1
ATOM 586 C C . ILE A 1 73 ? -17.104 1.364 20.595 1.00 76.62 73 ILE A C 1
ATOM 588 O O . ILE A 1 73 ? -18.240 1.351 21.063 1.00 76.62 73 ILE A O 1
ATOM 592 N N . ASN A 1 74 ? -16.829 0.823 19.405 1.00 74.06 74 ASN A N 1
ATOM 593 C CA . ASN A 1 74 ? -17.843 0.196 18.567 1.00 74.06 74 ASN A CA 1
ATOM 594 C C . ASN A 1 74 ? -17.212 -0.819 17.600 1.00 74.06 74 ASN A C 1
ATOM 596 O O . ASN A 1 74 ? -16.511 -0.454 16.652 1.00 74.06 74 ASN A O 1
ATOM 600 N N . SER A 1 75 ? -17.519 -2.104 17.799 1.00 73.19 75 SER A N 1
ATOM 601 C CA . SER A 1 75 ? -16.996 -3.203 16.976 1.00 73.19 75 SER A CA 1
ATOM 602 C C . SER A 1 75 ? -17.378 -3.088 15.495 1.00 73.19 75 SER A C 1
ATOM 604 O O . SER A 1 75 ? -16.589 -3.473 14.633 1.00 73.19 75 SER A O 1
ATOM 606 N N . TYR A 1 76 ? -18.534 -2.495 15.175 1.00 76.38 76 TYR A N 1
ATOM 607 C CA . TYR A 1 76 ? -18.962 -2.295 13.788 1.00 76.38 76 TYR A CA 1
ATOM 608 C C . TYR A 1 76 ? -18.089 -1.267 13.057 1.00 76.38 76 TYR A C 1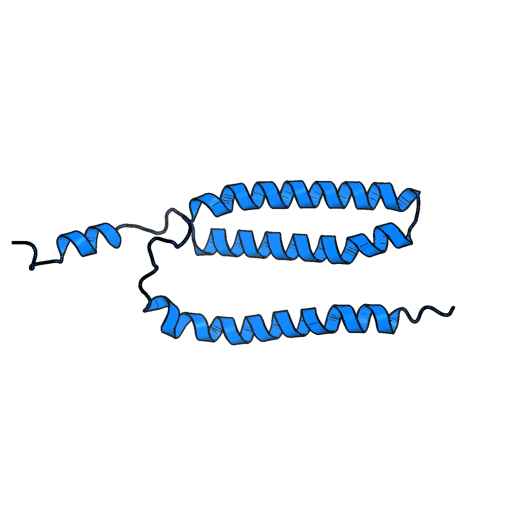
ATOM 610 O O . TYR A 1 76 ? -17.767 -1.462 11.888 1.00 76.38 76 TYR A O 1
ATOM 618 N N . ALA A 1 77 ? -17.645 -0.207 13.742 1.00 74.00 77 ALA A N 1
ATOM 619 C CA . ALA A 1 77 ? -16.790 0.822 13.147 1.00 74.00 77 ALA A CA 1
ATOM 620 C C . ALA A 1 77 ? -15.399 0.275 12.781 1.00 74.00 77 ALA A C 1
ATOM 622 O O . ALA A 1 77 ? -14.875 0.578 11.711 1.00 74.00 77 ALA A O 1
ATOM 623 N N . SER A 1 78 ? -14.830 -0.589 13.630 1.00 74.31 78 SER A N 1
ATOM 624 C CA . SER A 1 78 ? -13.552 -1.255 13.343 1.00 74.31 78 SER A CA 1
ATOM 625 C C . SER A 1 78 ? -13.668 -2.225 12.155 1.00 74.31 78 SER A C 1
ATOM 627 O O . SER A 1 78 ? -12.794 -2.262 11.289 1.00 74.31 78 SER A O 1
ATOM 629 N N . MET A 1 79 ? -14.799 -2.929 12.023 1.00 77.56 79 MET A N 1
ATOM 630 C CA . MET A 1 79 ? -15.074 -3.810 10.878 1.00 77.56 79 MET A CA 1
ATOM 631 C C . MET A 1 79 ? -15.103 -3.082 9.527 1.00 77.56 79 MET A C 1
ATOM 633 O O . MET A 1 79 ? -14.690 -3.668 8.526 1.00 77.56 79 MET A O 1
ATOM 637 N N . LEU A 1 80 ? -15.510 -1.808 9.482 1.00 80.75 80 LEU A N 1
ATOM 638 C CA . LEU A 1 80 ? -15.442 -1.001 8.255 1.00 80.75 80 LEU A CA 1
ATOM 639 C C . LEU A 1 80 ? -13.999 -0.657 7.840 1.00 80.75 80 LEU A C 1
ATOM 641 O O . LEU A 1 80 ? -13.748 -0.419 6.659 1.00 80.75 80 LEU A O 1
ATOM 645 N N . LEU A 1 81 ? -13.044 -0.655 8.775 1.00 80.25 81 LEU A N 1
ATOM 646 C CA . LEU A 1 81 ? -11.637 -0.350 8.493 1.00 80.25 81 LEU A CA 1
ATOM 647 C C . LEU A 1 81 ? -10.855 -1.564 7.977 1.00 80.25 81 LEU A C 1
ATOM 649 O O . LEU A 1 81 ? -9.862 -1.383 7.277 1.00 80.25 81 LEU A O 1
ATOM 653 N N . VAL A 1 82 ? -11.312 -2.790 8.251 1.00 82.06 82 VAL A N 1
ATOM 654 C CA . VAL A 1 82 ? -10.681 -4.036 7.776 1.00 82.06 82 VAL A CA 1
ATOM 655 C C . VAL A 1 82 ? -10.497 -4.083 6.248 1.00 82.06 82 VAL A C 1
ATOM 657 O O . VAL A 1 82 ? -9.364 -4.293 5.809 1.00 82.06 82 VAL A O 1
ATOM 660 N N . PRO A 1 83 ? -11.528 -3.859 5.401 1.00 83.38 83 PRO A N 1
ATOM 661 C CA . PRO A 1 83 ? -11.345 -3.865 3.946 1.00 83.38 83 PRO A CA 1
ATOM 662 C C . PRO A 1 83 ? -10.389 -2.765 3.471 1.00 83.38 83 PRO A C 1
ATOM 664 O O . PRO A 1 83 ? -9.642 -2.965 2.513 1.00 83.38 83 PRO A O 1
ATOM 667 N N . TYR A 1 84 ? -10.365 -1.623 4.162 1.00 82.56 84 TYR A N 1
ATOM 668 C CA . TYR A 1 84 ? -9.442 -0.536 3.857 1.00 82.56 84 TYR A CA 1
ATOM 669 C C . TYR A 1 84 ? -7.991 -0.906 4.204 1.00 82.56 84 TYR A C 1
ATOM 671 O O . TYR A 1 84 ? -7.091 -0.688 3.399 1.00 82.56 84 TYR A O 1
ATOM 679 N N . LEU A 1 85 ? -7.764 -1.564 5.344 1.00 85.31 85 LEU A N 1
ATOM 680 C CA . LEU A 1 85 ? -6.464 -2.107 5.754 1.00 85.31 85 LEU A CA 1
ATOM 681 C C . LEU A 1 85 ? -5.931 -3.142 4.751 1.00 85.31 85 LEU A C 1
ATOM 683 O O . LEU A 1 85 ? -4.763 -3.083 4.362 1.00 85.31 85 LEU A O 1
ATOM 687 N N . ILE A 1 86 ? -6.801 -4.041 4.279 1.00 87.06 86 ILE A N 1
ATOM 688 C CA . ILE A 1 86 ? -6.478 -5.016 3.224 1.00 87.06 86 ILE A CA 1
ATOM 689 C C . ILE A 1 86 ? -6.060 -4.289 1.938 1.00 87.06 86 ILE A C 1
ATOM 691 O O . ILE A 1 86 ? -5.035 -4.624 1.338 1.00 87.06 86 ILE A O 1
ATOM 695 N N . TRP A 1 87 ? -6.814 -3.263 1.535 1.00 84.62 87 TRP A N 1
ATOM 696 C CA . TRP A 1 87 ? -6.517 -2.476 0.340 1.00 84.62 87 TRP A CA 1
ATOM 697 C C . TRP A 1 87 ? -5.181 -1.729 0.432 1.00 84.62 87 TRP A C 1
ATOM 699 O O . TRP A 1 87 ? -4.385 -1.766 -0.507 1.00 84.62 87 TRP A O 1
ATOM 709 N N . VAL A 1 88 ? -4.888 -1.081 1.561 1.00 87.06 88 VAL A N 1
ATOM 710 C CA . VAL A 1 88 ? -3.618 -0.360 1.746 1.00 87.06 88 VAL A CA 1
ATOM 711 C C . VAL A 1 88 ? -2.432 -1.331 1.777 1.00 87.06 88 VAL A C 1
ATOM 713 O O . VAL A 1 88 ? -1.377 -1.024 1.215 1.00 87.06 88 VAL A O 1
ATOM 716 N N . GLY A 1 89 ? -2.605 -2.535 2.332 1.00 86.50 89 GLY A N 1
ATOM 717 C CA . GLY A 1 89 ? -1.612 -3.608 2.229 1.00 86.50 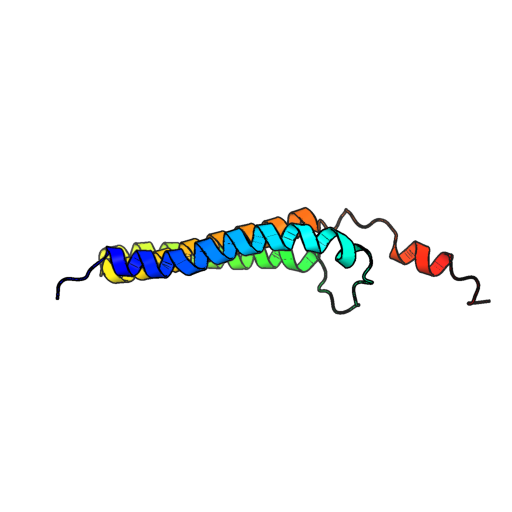89 GLY A CA 1
ATOM 718 C C . GLY A 1 89 ? -1.335 -4.014 0.775 1.00 86.50 89 GLY A C 1
ATOM 719 O O . GLY A 1 89 ? -0.177 -4.086 0.359 1.00 86.50 89 GLY A O 1
ATOM 720 N N . PHE A 1 90 ? -2.386 -4.187 -0.034 1.00 84.69 90 PHE A N 1
ATOM 721 C CA . PHE A 1 90 ? -2.255 -4.463 -1.468 1.00 84.69 90 PHE A CA 1
ATOM 722 C C . PHE A 1 90 ? -1.529 -3.330 -2.216 1.00 84.69 90 PHE A C 1
ATOM 724 O O . PHE A 1 90 ? -0.578 -3.587 -2.956 1.00 84.69 90 PHE A O 1
ATOM 731 N N . ALA A 1 91 ? -1.910 -2.071 -1.980 1.00 86.81 91 ALA A N 1
ATOM 732 C CA . ALA A 1 91 ? -1.255 -0.903 -2.572 1.00 86.81 91 ALA A CA 1
ATOM 733 C C . ALA A 1 91 ? 0.232 -0.789 -2.177 1.00 86.81 91 ALA A C 1
ATOM 735 O O . ALA A 1 91 ? 1.071 -0.423 -3.007 1.00 86.81 91 ALA A O 1
ATOM 736 N N . SER A 1 92 ? 0.576 -1.156 -0.938 1.00 85.81 92 SER A N 1
ATOM 737 C CA . SER A 1 92 ? 1.966 -1.230 -0.467 1.00 85.81 92 SER A CA 1
ATOM 738 C C . SER A 1 92 ? 2.760 -2.279 -1.248 1.00 85.81 92 SER A C 1
ATOM 740 O O . SER A 1 92 ? 3.833 -1.981 -1.776 1.00 85.81 92 SER A O 1
ATOM 742 N N . ALA A 1 93 ? 2.210 -3.491 -1.389 1.00 85.38 93 ALA A N 1
ATOM 743 C CA . ALA A 1 93 ? 2.841 -4.580 -2.132 1.00 85.38 93 ALA A CA 1
ATOM 744 C C . ALA A 1 93 ? 3.007 -4.245 -3.624 1.00 85.38 93 ALA A C 1
ATOM 746 O O . ALA A 1 93 ? 4.047 -4.544 -4.217 1.00 85.38 93 ALA A O 1
ATOM 747 N N . LEU A 1 94 ? 2.021 -3.573 -4.228 1.00 83.00 94 LEU A N 1
ATOM 748 C CA . LEU A 1 94 ? 2.094 -3.102 -5.610 1.00 83.00 94 LEU A CA 1
ATOM 749 C C . LEU A 1 94 ? 3.207 -2.064 -5.786 1.00 83.00 94 LEU A C 1
ATOM 751 O O . LEU A 1 94 ? 4.044 -2.201 -6.678 1.00 83.00 94 LEU A O 1
ATOM 755 N N . THR A 1 95 ? 3.248 -1.052 -4.918 1.00 84.38 95 THR A N 1
ATOM 756 C CA . THR A 1 95 ? 4.276 -0.001 -4.961 1.00 84.38 95 THR A CA 1
ATOM 757 C C . THR A 1 95 ? 5.675 -0.600 -4.774 1.00 84.38 95 THR A C 1
ATOM 759 O O . THR A 1 95 ? 6.607 -0.237 -5.494 1.00 84.38 95 THR A O 1
ATOM 762 N N . MET A 1 96 ? 5.818 -1.591 -3.888 1.00 80.06 96 MET A N 1
ATOM 763 C CA . MET A 1 96 ? 7.071 -2.323 -3.693 1.00 80.06 96 MET A CA 1
ATOM 764 C C . MET A 1 96 ? 7.452 -3.142 -4.930 1.00 80.06 96 MET A C 1
ATOM 766 O O . MET A 1 96 ? 8.605 -3.104 -5.357 1.00 80.06 96 MET A O 1
ATOM 770 N N . SER A 1 97 ? 6.487 -3.826 -5.548 1.00 79.00 97 SER A N 1
ATOM 771 C CA . SER A 1 97 ? 6.698 -4.588 -6.785 1.00 79.00 97 SER A CA 1
ATOM 772 C C . SER A 1 97 ? 7.166 -3.684 -7.928 1.00 79.00 97 SER A C 1
ATOM 774 O O . SER A 1 97 ? 8.094 -4.035 -8.653 1.00 79.00 97 SER A O 1
ATOM 776 N N . ILE A 1 98 ? 6.580 -2.489 -8.070 1.00 73.94 98 ILE A N 1
ATOM 777 C CA . ILE A 1 98 ? 7.004 -1.492 -9.065 1.00 73.94 98 ILE A CA 1
ATOM 778 C C . ILE A 1 98 ? 8.440 -1.040 -8.792 1.00 73.94 98 ILE A C 1
ATOM 780 O O . ILE A 1 98 ? 9.242 -0.975 -9.722 1.00 73.94 98 ILE A O 1
ATOM 784 N N . TRP A 1 99 ? 8.785 -0.758 -7.534 1.00 71.94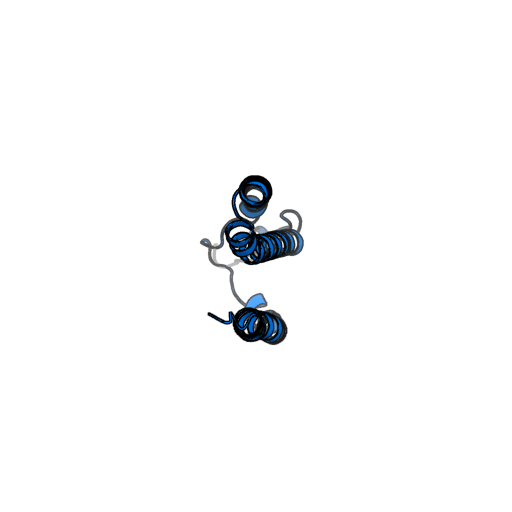 99 TRP A N 1
ATOM 785 C CA . TRP A 1 99 ? 10.133 -0.329 -7.167 1.00 71.94 99 TRP A CA 1
ATOM 786 C C . TRP A 1 99 ? 11.188 -1.415 -7.434 1.00 71.94 99 TRP A C 1
ATOM 788 O O . TRP A 1 99 ? 12.219 -1.121 -8.037 1.00 71.94 99 TRP A O 1
ATOM 798 N N . GLN A 1 100 ? 10.906 -2.678 -7.091 1.00 72.44 100 GLN A N 1
ATOM 799 C CA . GLN A 1 100 ? 11.796 -3.816 -7.370 1.00 72.44 100 GLN A CA 1
ATOM 800 C C . GLN A 1 100 ? 11.992 -4.043 -8.875 1.00 72.44 100 GLN A C 1
ATOM 802 O O . GLN A 1 100 ? 13.118 -4.226 -9.338 1.00 72.44 100 GLN A O 1
ATOM 807 N N . LEU A 1 101 ? 10.907 -3.991 -9.654 1.00 67.38 101 LEU A N 1
ATOM 808 C CA . LEU A 1 101 ? 10.946 -4.183 -11.108 1.00 67.38 101 LEU A CA 1
ATOM 809 C C . LEU A 1 101 ? 11.620 -3.021 -11.850 1.00 67.38 101 LEU A C 1
ATOM 811 O O . LEU A 1 101 ? 12.048 -3.186 -12.992 1.00 67.38 101 LEU A O 1
ATOM 815 N N . ASN A 1 102 ? 11.699 -1.849 -11.222 1.00 65.25 102 ASN A N 1
ATOM 816 C CA . ASN A 1 102 ? 12.155 -0.605 -11.833 1.00 65.25 102 ASN A CA 1
ATOM 817 C C . ASN A 1 102 ? 13.341 0.010 -11.065 1.00 65.25 102 ASN A C 1
ATOM 819 O O . ASN A 1 102 ? 13.507 1.234 -11.037 1.00 65.25 102 ASN A O 1
ATOM 823 N N . SER A 1 103 ? 14.148 -0.846 -10.427 1.00 59.88 103 SER A N 1
ATOM 824 C CA . SER A 1 103 ? 15.254 -0.449 -9.555 1.00 59.88 103 SER A CA 1
ATOM 825 C C . SER A 1 103 ? 16.206 0.543 -10.259 1.00 59.88 103 SER A C 1
ATOM 827 O O . SER A 1 103 ? 16.660 0.266 -11.375 1.00 59.88 103 SER A O 1
ATOM 829 N N . PRO A 1 104 ? 16.513 1.707 -9.645 1.00 56.44 104 PRO A N 1
ATOM 830 C CA . PRO A 1 104 ? 17.219 2.832 -10.279 1.00 56.44 104 PRO A CA 1
ATOM 831 C C . PRO A 1 104 ? 18.634 2.514 -10.788 1.00 56.44 104 PRO A C 1
ATOM 833 O O . PRO A 1 104 ? 19.161 3.253 -11.615 1.00 56.44 104 PRO A O 1
ATOM 836 N N . TYR A 1 105 ? 19.230 1.402 -10.360 1.00 49.62 105 TYR A N 1
ATOM 837 C CA . TYR A 1 105 ? 20.570 0.974 -10.776 1.00 49.62 105 TYR A CA 1
ATOM 838 C C . TYR A 1 105 ? 20.573 0.085 -12.031 1.00 49.62 105 TYR A C 1
ATOM 840 O O . TYR A 1 105 ? 21.633 -0.202 -12.579 1.00 49.62 105 TYR A O 1
ATOM 848 N N . ALA A 1 106 ? 19.399 -0.325 -12.525 1.00 49.69 106 ALA A N 1
ATOM 849 C CA . ALA A 1 106 ? 19.266 -1.189 -13.700 1.00 49.69 106 ALA A CA 1
ATOM 850 C C . ALA A 1 106 ? 19.271 -0.433 -15.044 1.00 49.69 106 ALA A C 1
ATOM 852 O O . ALA A 1 106 ? 19.104 -1.060 -16.090 1.00 49.69 106 ALA A O 1
ATOM 853 N N . GLN A 1 107 ? 19.464 0.893 -15.054 1.00 55.03 107 GLN A N 1
ATOM 854 C CA . GLN A 1 107 ? 19.618 1.666 -16.293 1.00 55.03 107 GLN A CA 1
ATOM 855 C C . GLN A 1 107 ? 21.061 2.145 -16.520 1.00 55.03 107 GLN A C 1
ATOM 857 O O . GLN A 1 107 ? 21.347 3.334 -16.370 1.00 55.03 107 GLN A O 1
ATOM 862 N N . PRO A 1 108 ? 21.978 1.272 -16.970 1.00 45.41 108 PRO A N 1
ATOM 863 C CA . PRO A 1 108 ? 23.133 1.734 -17.712 1.00 45.41 108 PRO A CA 1
ATOM 864 C C . PRO A 1 108 ? 22.700 2.153 -19.136 1.00 45.41 108 PRO A C 1
ATOM 866 O O . PRO A 1 108 ? 22.101 1.392 -19.890 1.00 45.41 108 PRO A O 1
ATOM 869 N N . SER A 1 109 ? 22.999 3.406 -19.486 1.00 53.75 109 SER A N 1
ATOM 870 C CA . SER A 1 109 ? 23.434 3.865 -20.822 1.00 53.75 109 SER A CA 1
ATOM 871 C C . SER A 1 109 ? 22.526 3.856 -22.073 1.00 53.75 109 SER A C 1
ATOM 873 O O . SER A 1 109 ? 22.979 4.389 -23.088 1.00 53.75 109 SER A O 1
ATOM 875 N N . SER A 1 110 ? 21.255 3.435 -22.070 1.00 52.28 110 SER A N 1
ATOM 876 C CA . SER A 1 110 ? 20.444 3.466 -23.320 1.00 52.28 110 SER A CA 1
ATOM 877 C C . SER A 1 110 ? 20.211 4.878 -23.903 1.00 52.28 110 SER A C 1
ATOM 879 O O . SER A 1 110 ? 20.165 5.059 -25.121 1.00 52.28 110 SER A O 1
ATOM 881 N N . ARG A 1 111 ? 20.137 5.910 -23.047 1.00 55.16 111 ARG A N 1
ATOM 882 C CA . ARG A 1 111 ? 20.023 7.324 -23.462 1.00 55.16 111 ARG A CA 1
ATOM 883 C C . ARG A 1 111 ? 21.337 7.888 -24.025 1.00 55.16 111 ARG A C 1
ATOM 885 O O . ARG A 1 111 ? 21.290 8.704 -24.937 1.00 55.16 111 ARG A O 1
ATOM 892 N N . ARG A 1 112 ? 22.494 7.431 -23.527 1.00 53.31 112 ARG A N 1
ATOM 893 C CA . ARG A 1 112 ? 23.825 7.849 -24.013 1.00 53.31 112 ARG A CA 1
ATOM 894 C C . ARG A 1 112 ? 24.204 7.147 -25.322 1.00 53.31 112 ARG A C 1
ATOM 896 O O . ARG A 1 112 ? 24.962 7.697 -26.104 1.00 53.31 112 ARG A O 1
ATOM 903 N N . GLN A 1 113 ? 23.659 5.960 -25.589 1.00 52.00 113 GLN A N 1
ATOM 904 C CA . GLN A 1 113 ? 23.892 5.250 -26.850 1.00 52.00 113 GLN A CA 1
ATOM 905 C C . GLN A 1 113 ? 23.089 5.832 -28.020 1.00 52.00 113 GLN A C 1
ATOM 907 O O . GLN A 1 113 ? 23.609 5.889 -29.130 1.00 52.00 113 GLN A O 1
ATOM 912 N N . ARG A 1 114 ? 21.865 6.331 -27.790 1.00 54.47 114 ARG A N 1
ATOM 913 C CA . ARG A 1 114 ? 21.056 6.953 -28.855 1.00 54.47 114 ARG A CA 1
ATOM 914 C C . ARG A 1 114 ? 21.614 8.299 -29.334 1.00 54.47 114 ARG A C 1
ATOM 916 O O . ARG A 1 114 ? 21.496 8.593 -30.509 1.00 54.47 114 ARG A O 1
ATOM 923 N N . SER A 1 115 ? 22.264 9.078 -28.465 1.00 52.91 115 SER A N 1
ATOM 924 C CA . SER A 1 115 ? 22.921 10.332 -28.874 1.00 52.91 115 SER A CA 1
ATOM 925 C C . SER A 1 115 ? 24.242 10.122 -29.623 1.00 52.91 115 SER A C 1
ATOM 927 O O . SER A 1 115 ? 24.717 11.038 -30.273 1.00 52.91 115 SER A O 1
ATOM 929 N N . VAL A 1 116 ? 24.867 8.946 -29.497 1.00 58.06 116 VAL A N 1
ATOM 930 C CA . 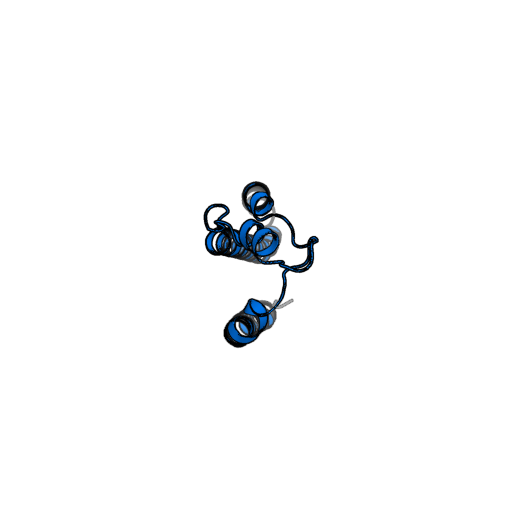VAL A 1 116 ? 26.164 8.621 -30.130 1.00 58.06 116 VAL A CA 1
ATOM 931 C C . VAL A 1 116 ? 25.984 7.882 -31.464 1.00 58.06 116 VAL A C 1
ATOM 933 O O . VAL A 1 116 ? 26.900 7.846 -32.275 1.00 58.06 116 VAL A O 1
ATOM 936 N N . SER A 1 117 ? 24.808 7.300 -31.708 1.00 56.16 117 SER A N 1
ATOM 937 C CA . SER A 1 117 ? 24.497 6.503 -32.905 1.00 56.16 117 SER A CA 1
ATOM 938 C C . SER A 1 117 ? 23.677 7.258 -33.953 1.00 56.16 117 SER A C 1
ATOM 940 O O . SER A 1 117 ? 23.119 6.619 -34.84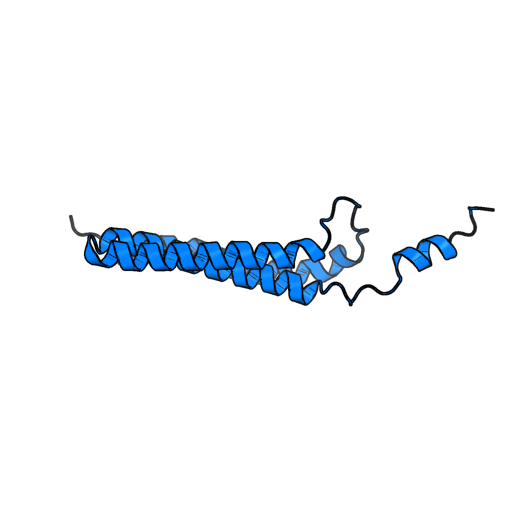1 1.00 56.16 117 SER A O 1
ATOM 942 N N . ASP A 1 118 ? 23.600 8.589 -33.858 1.00 53.12 118 ASP A N 1
ATOM 943 C CA . ASP A 1 118 ? 22.879 9.436 -34.809 1.00 53.12 118 ASP A CA 1
ATOM 944 C C . ASP A 1 118 ? 23.867 10.063 -35.820 1.00 53.12 118 ASP A C 1
ATOM 946 O O . ASP A 1 118 ? 24.453 11.110 -35.542 1.00 53.12 118 ASP A O 1
ATOM 950 N N . PRO A 1 119 ? 24.121 9.430 -36.985 1.00 59.78 119 PRO A N 1
ATOM 951 C CA . PRO A 1 119 ? 25.006 9.973 -38.020 1.00 59.78 119 PRO A CA 1
ATOM 952 C C . PRO A 1 119 ? 24.414 11.188 -38.758 1.00 59.78 119 PRO A C 1
ATOM 954 O O . PRO A 1 119 ? 25.049 11.705 -39.668 1.00 59.78 119 PRO A O 1
ATOM 957 N N . HIS A 1 120 ? 23.214 11.651 -38.389 1.00 57.00 120 HIS A N 1
ATOM 958 C CA . HIS A 1 120 ? 22.512 12.765 -39.038 1.00 57.00 120 HIS A CA 1
ATOM 959 C C . HIS A 1 120 ? 22.719 14.134 -38.358 1.00 57.00 120 HIS A C 1
ATOM 961 O O . HIS A 1 120 ? 22.064 15.102 -38.736 1.00 57.00 120 HIS A O 1
ATOM 967 N N . GLN A 1 121 ? 23.610 14.230 -37.361 1.00 49.44 121 GLN A N 1
ATOM 968 C CA . GLN A 1 121 ? 23.988 15.493 -36.698 1.00 49.44 121 GLN A CA 1
ATOM 969 C C . GLN A 1 121 ? 25.360 16.058 -37.126 1.00 49.44 121 GLN A C 1
ATOM 971 O O . GLN A 1 121 ? 25.919 16.896 -36.417 1.00 49.44 121 GLN A O 1
ATOM 976 N N . GLN A 1 122 ? 25.895 15.635 -38.275 1.00 42.59 122 GLN A N 1
ATOM 977 C CA . GLN A 1 122 ? 27.043 16.282 -38.927 1.00 42.59 122 GLN A CA 1
ATOM 978 C C . GLN A 1 122 ? 26.620 16.963 -40.223 1.00 42.59 122 GLN A C 1
ATOM 980 O O . GLN A 1 122 ? 25.837 16.343 -40.976 1.00 42.59 122 GLN A O 1
#

Radius of gyration: 21.88 Å; chains: 1; bounding box: 60×30×61 Å

Secondary structure (DSSP, 8-state):
----HHHHHHHHHHHHHHHHHHHHHHHHHHHHHGGGS---TTS--GGGHHHHHHHHHHHHHHHHHHHHHHHTT-HHHHHHHHHHHHHHHHHHHHHHHHHHHT-GGG--SHHHHHTTS-TT--

Foldseek 3Di:
DPPPVVVVVVVVVVVVVVVVVVCVVVVVVCVPCVVVDDDDPPPDDLVVLVVVLVVLVVVLVVLVVVLVVCVVPDVVVSVVSVVVNVVSVVVNVVSVVSCVVPPPVPDDDPVVVVVVPDPPPD

pLDDT: mean 72.22, std 12.01, range [42.59, 91.31]